Protein AF-A0A2M7DX10-F1 (afdb_monomer_lite)

Sequence (58 aa):
MWDSDGDKCVLFGSKVNLKFDHDIPFSQGGSNSTDNIRGLCRSCNRKNYDKIGLAEEE

Secondary structure (DSSP, 8-state):
---S-TTS-TTT---TTEEEEESS-GGGT--SSGGGEEEEEHHHHHHHHHHHT-----

Foldseek 3Di:
DPPPQPQAAPPPGDNAQWDWDFLDDVVRVTDPDPVRIGTHHPVRVVVSCVVNVDDPDD

Structure (mmCIF, N/CA/C/O backbone):
data_AF-A0A2M7DX10-F1
#
_entry.id   AF-A0A2M7DX10-F1
#
loop_
_atom_site.group_PDB
_atom_site.id
_atom_site.type_symbol
_atom_site.label_atom_id
_atom_site.label_alt_id
_atom_site.label_comp_id
_atom_site.label_asym_id
_atom_site.label_entity_id
_atom_site.label_seq_id
_atom_site.pdbx_PDB_ins_code
_atom_site.Cartn_x
_atom_site.Cartn_y
_atom_site.Cartn_z
_atom_site.occupancy
_atom_site.B_iso_or_equiv
_atom_site.auth_seq_id
_atom_site.auth_comp_id
_atom_site.auth_asym_id
_atom_site.auth_atom_id
_atom_site.pdbx_PDB_model_num
ATOM 1 N N . MET A 1 1 ? -8.790 -22.520 -10.166 1.00 36.78 1 MET A N 1
ATOM 2 C CA . MET A 1 1 ? -9.266 -21.595 -9.120 1.00 36.78 1 MET A CA 1
ATOM 3 C C . MET A 1 1 ? -8.673 -20.235 -9.424 1.00 36.78 1 MET A C 1
ATOM 5 O O . MET A 1 1 ? -7.499 -20.023 -9.162 1.00 36.78 1 MET A O 1
ATOM 9 N N . TRP A 1 2 ? -9.439 -19.366 -10.078 1.00 46.56 2 TRP A N 1
ATOM 10 C CA . TRP A 1 2 ? -9.151 -17.934 -10.086 1.00 46.56 2 TRP A CA 1
ATOM 11 C C . TRP A 1 2 ? -9.812 -17.385 -8.829 1.00 46.56 2 TRP A C 1
ATOM 13 O O . TRP A 1 2 ? -10.982 -17.008 -8.853 1.00 46.56 2 TRP A O 1
ATOM 23 N N . ASP A 1 3 ? -9.113 -17.508 -7.704 1.00 45.81 3 ASP A N 1
ATOM 24 C CA . ASP A 1 3 ? -9.593 -16.983 -6.431 1.00 45.81 3 ASP A CA 1
ATOM 25 C C . ASP A 1 3 ? -9.755 -15.470 -6.600 1.00 45.81 3 ASP A C 1
ATOM 27 O O . ASP A 1 3 ? -8.820 -14.783 -7.016 1.00 45.81 3 ASP A O 1
ATOM 31 N N . SER A 1 4 ? -10.972 -14.965 -6.387 1.00 49.47 4 SER A N 1
ATOM 32 C CA . SER A 1 4 ? -11.377 -13.563 -6.563 1.00 49.47 4 SER A CA 1
ATOM 33 C C . SER A 1 4 ? -10.785 -12.643 -5.483 1.00 49.47 4 SER A C 1
ATOM 35 O O . SER A 1 4 ? -11.490 -11.867 -4.826 1.00 49.47 4 SER A O 1
ATOM 37 N N . ASP A 1 5 ? -9.474 -12.754 -5.313 1.00 53.25 5 ASP A N 1
ATOM 38 C CA . ASP A 1 5 ? -8.622 -12.002 -4.404 1.00 53.25 5 ASP A CA 1
ATOM 39 C C . ASP A 1 5 ? -8.066 -10.728 -5.039 1.00 53.25 5 ASP A C 1
ATOM 41 O O . ASP A 1 5 ? -7.413 -9.944 -4.356 1.00 53.25 5 ASP A O 1
ATOM 45 N N . GLY A 1 6 ? -8.386 -10.474 -6.313 1.00 55.31 6 GLY A N 1
ATOM 46 C CA . GLY A 1 6 ? -8.026 -9.237 -7.012 1.00 55.31 6 GLY A CA 1
ATOM 47 C C . GLY A 1 6 ? -8.646 -7.970 -6.409 1.00 55.31 6 GLY A C 1
ATOM 48 O O . GLY A 1 6 ? -8.107 -6.886 -6.600 1.00 55.31 6 GLY A O 1
ATOM 49 N N . ASP A 1 7 ? -9.715 -8.109 -5.617 1.00 64.38 7 ASP A N 1
ATOM 50 C CA . ASP A 1 7 ? -10.478 -6.984 -5.061 1.00 64.38 7 ASP A CA 1
ATOM 51 C C . ASP A 1 7 ? -10.498 -6.972 -3.526 1.00 64.38 7 ASP A C 1
ATOM 53 O O . ASP A 1 7 ? -11.487 -6.561 -2.915 1.00 64.38 7 ASP A O 1
ATOM 57 N N . LYS A 1 8 ? -9.445 -7.462 -2.858 1.00 77.00 8 LYS A N 1
ATOM 58 C CA . LYS A 1 8 ? -9.362 -7.423 -1.390 1.00 77.00 8 LYS A CA 1
ATOM 59 C C . LYS A 1 8 ? -8.054 -6.820 -0.896 1.00 77.00 8 LYS A C 1
ATOM 61 O O . LYS A 1 8 ? -6.993 -7.016 -1.472 1.00 77.00 8 LYS A O 1
ATOM 66 N N . CYS A 1 9 ? -8.139 -6.104 0.220 1.00 82.25 9 CYS A N 1
ATOM 67 C CA . CYS A 1 9 ? -6.988 -5.536 0.906 1.00 82.25 9 CYS A CA 1
ATOM 68 C C . CYS A 1 9 ? -6.009 -6.650 1.280 1.00 82.25 9 CYS A C 1
ATOM 70 O O . CYS A 1 9 ? -6.393 -7.573 1.997 1.00 82.25 9 CYS A O 1
ATOM 72 N N . VAL A 1 10 ? -4.745 -6.539 0.874 1.00 78.88 10 VAL A N 1
ATOM 73 C CA . VAL A 1 10 ? -3.738 -7.582 1.144 1.00 78.88 10 VAL A CA 1
ATOM 74 C C . VAL A 1 10 ? -3.430 -7.766 2.636 1.00 78.88 10 VAL A C 1
ATOM 76 O O . VAL A 1 10 ? -2.956 -8.821 3.038 1.00 78.88 10 VAL A O 1
ATOM 79 N N . LEU A 1 11 ? -3.734 -6.766 3.474 1.00 75.56 11 LEU A N 1
ATOM 80 C CA . LEU A 1 11 ? -3.475 -6.824 4.918 1.00 75.56 11 LEU A CA 1
ATOM 81 C C . LEU A 1 11 ? -4.613 -7.455 5.730 1.00 75.56 11 LEU A C 1
ATOM 83 O O . LEU A 1 11 ? -4.353 -8.135 6.715 1.00 75.56 11 LEU A O 1
ATOM 87 N N . PHE A 1 12 ? -5.872 -7.211 5.355 1.00 76.31 12 PHE A N 1
ATOM 88 C CA . PHE A 1 12 ? -7.036 -7.618 6.166 1.00 76.31 12 PHE A CA 1
ATOM 89 C C . PHE A 1 12 ? -8.174 -8.255 5.356 1.00 76.31 12 PHE A C 1
ATOM 91 O O . PHE A 1 12 ? -9.224 -8.559 5.910 1.00 76.31 12 PHE A O 1
ATOM 98 N N . GLY A 1 13 ? -8.023 -8.413 4.040 1.00 77.62 13 GLY A N 1
ATOM 99 C CA . GLY A 1 13 ? -9.044 -8.997 3.164 1.00 77.62 13 GLY A CA 1
ATOM 100 C C . GLY A 1 13 ? -10.283 -8.122 2.935 1.00 77.62 13 GLY A C 1
ATOM 101 O O . GLY A 1 13 ? -11.276 -8.592 2.387 1.00 77.62 13 GLY A O 1
ATOM 102 N N . SER A 1 14 ? -10.2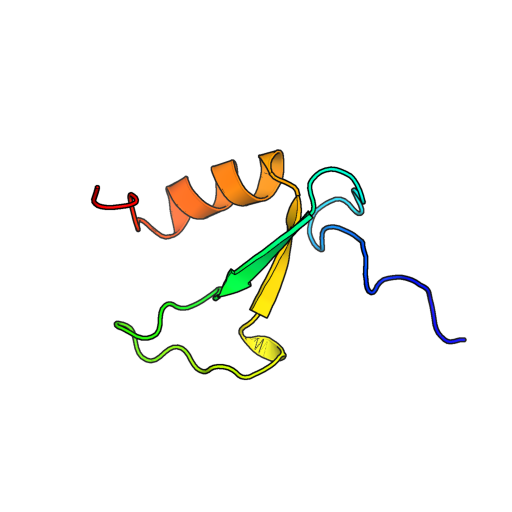55 -6.850 3.343 1.00 79.88 14 SER A N 1
ATOM 103 C CA . SER A 1 14 ? -11.380 -5.929 3.157 1.00 79.88 14 SER A CA 1
ATOM 104 C C . SER A 1 14 ? -11.531 -5.496 1.698 1.00 79.88 14 SER A C 1
ATOM 106 O O . SER A 1 14 ? -10.565 -5.032 1.095 1.00 79.88 14 SER A O 1
ATOM 108 N N . LYS A 1 15 ? -12.748 -5.594 1.155 1.00 76.25 15 LYS A N 1
ATOM 109 C CA . LYS A 1 15 ? -13.086 -5.170 -0.217 1.00 76.25 15 LYS A CA 1
ATOM 110 C C . LYS A 1 15 ? -13.645 -3.744 -0.301 1.00 76.25 15 LYS A C 1
ATOM 112 O O . LYS A 1 15 ? -13.908 -3.235 -1.384 1.00 76.25 15 LYS A O 1
ATOM 117 N N . VAL A 1 16 ? -13.859 -3.083 0.840 1.00 73.88 16 VAL A N 1
ATOM 118 C CA . VAL A 1 16 ? -14.466 -1.745 0.883 1.00 73.88 16 VAL A CA 1
ATOM 119 C C . VAL A 1 16 ? -13.406 -0.650 0.801 1.00 73.88 16 VAL A C 1
ATOM 121 O O . VAL A 1 16 ? -12.432 -0.662 1.554 1.00 73.88 16 VAL A O 1
ATOM 124 N N . ASN A 1 17 ? -13.628 0.338 -0.074 1.00 76.25 17 ASN A N 1
ATOM 125 C CA . ASN A 1 17 ? -12.713 1.466 -0.302 1.00 76.25 17 ASN A CA 1
ATOM 126 C C . ASN A 1 17 ? -11.273 1.010 -0.599 1.00 76.25 17 ASN A C 1
ATOM 128 O O . ASN A 1 17 ? -10.325 1.504 0.020 1.00 76.25 17 ASN A O 1
ATOM 132 N N . LEU A 1 18 ? -11.128 0.019 -1.482 1.00 80.56 18 LEU A N 1
ATOM 133 C CA . LEU A 1 18 ? -9.838 -0.483 -1.940 1.00 80.56 18 LEU A CA 1
ATOM 134 C C . LEU A 1 18 ? -9.165 0.563 -2.839 1.00 80.56 18 LEU A C 1
ATOM 136 O O . LEU A 1 18 ? -9.781 1.069 -3.774 1.00 80.56 18 LEU A O 1
ATOM 140 N N . LYS A 1 19 ? -7.913 0.893 -2.538 1.00 80.00 19 LYS A N 1
ATOM 141 C CA . LYS A 1 19 ? -7.032 1.716 -3.363 1.00 80.00 19 LYS A CA 1
ATOM 142 C C . LYS A 1 19 ? -5.819 0.889 -3.760 1.00 80.00 19 LYS A C 1
ATOM 144 O O . LYS A 1 19 ? -5.300 0.141 -2.937 1.00 80.00 19 LYS A O 1
ATOM 149 N N . PHE A 1 20 ? -5.384 1.044 -5.001 1.00 78.75 20 PHE A N 1
ATOM 150 C CA . PHE A 1 20 ? -4.141 0.468 -5.497 1.00 78.75 20 PHE A CA 1
ATOM 151 C C . PHE A 1 20 ? -3.095 1.570 -5.525 1.00 78.75 20 PHE A C 1
ATOM 153 O O . PHE A 1 20 ? -3.331 2.601 -6.151 1.00 78.75 20 PHE A O 1
ATOM 160 N N . ASP A 1 21 ? -1.994 1.364 -4.816 1.00 75.56 21 ASP A N 1
ATOM 161 C CA . ASP A 1 21 ? -0.937 2.361 -4.689 1.00 75.56 21 ASP A CA 1
ATOM 162 C C . ASP A 1 21 ? 0.446 1.715 -4.742 1.00 75.56 21 ASP A C 1
ATOM 164 O O . ASP A 1 21 ? 0.586 0.509 -4.507 1.00 75.56 21 ASP A O 1
ATOM 168 N N . HIS A 1 22 ? 1.456 2.513 -5.073 1.00 79.50 22 HIS A N 1
ATOM 169 C CA . HIS A 1 22 ? 2.837 2.060 -5.126 1.00 79.50 22 HIS A CA 1
ATOM 170 C C . HIS A 1 22 ? 3.410 1.905 -3.715 1.00 79.50 22 HIS A C 1
ATOM 172 O O . HIS A 1 22 ? 3.363 2.829 -2.910 1.00 79.50 22 HIS A O 1
ATOM 178 N N . ASP A 1 23 ? 3.990 0.743 -3.415 1.00 77.25 23 ASP A N 1
ATOM 179 C CA . ASP A 1 23 ? 4.675 0.496 -2.137 1.00 77.25 23 ASP A CA 1
ATOM 180 C C . ASP A 1 23 ? 5.974 1.313 -2.05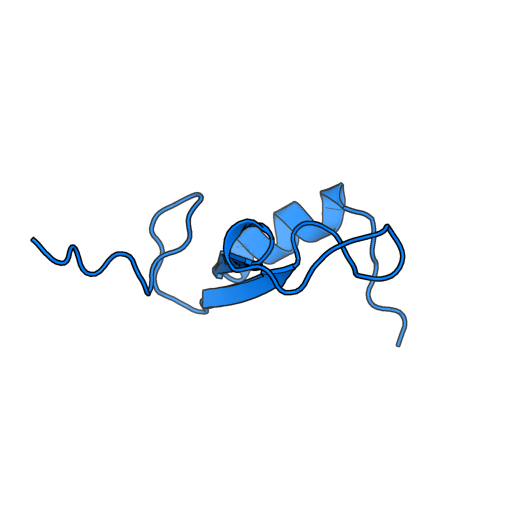4 1.00 77.25 23 ASP A C 1
ATOM 182 O O . ASP A 1 23 ? 6.328 1.839 -1.000 1.00 77.25 23 ASP A O 1
ATOM 186 N N . ILE A 1 24 ? 6.659 1.464 -3.193 1.00 78.25 24 ILE A N 1
ATOM 187 C CA . ILE A 1 24 ? 7.811 2.347 -3.366 1.00 78.25 24 ILE A CA 1
ATOM 188 C C . ILE A 1 24 ? 7.441 3.427 -4.390 1.00 78.25 24 ILE A C 1
ATOM 190 O O . ILE A 1 24 ? 7.130 3.089 -5.538 1.00 78.25 24 ILE A O 1
ATOM 194 N N . PRO A 1 25 ? 7.507 4.718 -4.031 1.00 75.12 25 PRO A N 1
ATOM 195 C CA . PRO A 1 25 ? 7.250 5.814 -4.958 1.00 75.12 25 PRO A CA 1
ATOM 196 C C . PRO A 1 25 ? 8.331 5.882 -6.042 1.00 75.12 25 PRO A C 1
ATOM 198 O O . PRO A 1 25 ? 9.496 5.543 -5.815 1.00 75.12 25 PRO A O 1
ATOM 201 N N . PHE A 1 26 ? 7.970 6.385 -7.225 1.00 74.12 26 PHE A N 1
ATOM 202 C CA . PHE A 1 26 ? 8.899 6.508 -8.356 1.00 74.12 26 PHE A CA 1
ATOM 203 C C . PHE A 1 26 ? 10.151 7.331 -8.007 1.00 74.12 26 PHE A C 1
ATOM 205 O O . PHE A 1 26 ? 11.258 6.990 -8.419 1.00 74.12 26 PHE A O 1
ATOM 212 N N . SER A 1 27 ? 9.996 8.363 -7.171 1.00 73.81 27 SER A N 1
ATOM 213 C CA . SER A 1 27 ? 11.092 9.210 -6.683 1.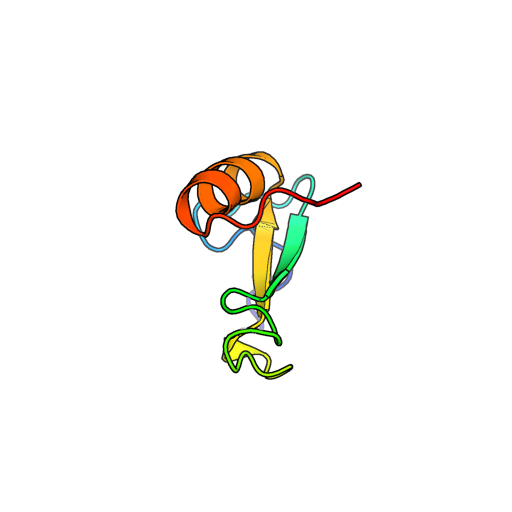00 73.81 27 SER A CA 1
ATOM 214 C C . SER A 1 27 ? 12.166 8.448 -5.898 1.00 73.81 27 SER A C 1
ATOM 216 O O . SER A 1 27 ? 13.311 8.888 -5.860 1.00 73.81 27 SER A O 1
ATOM 218 N N . GLN A 1 28 ? 11.826 7.296 -5.313 1.00 75.38 28 GLN A N 1
ATOM 219 C CA . GLN A 1 28 ? 12.750 6.428 -4.578 1.00 75.38 28 GLN A CA 1
ATOM 220 C C . GLN A 1 28 ? 13.182 5.194 -5.390 1.00 75.38 28 GLN A C 1
ATOM 222 O O . GLN A 1 28 ? 13.731 4.245 -4.836 1.00 75.38 28 GLN A O 1
ATOM 227 N N . GLY A 1 29 ? 12.945 5.190 -6.708 1.00 79.88 29 GLY A N 1
ATOM 228 C CA . GLY A 1 29 ? 13.270 4.062 -7.587 1.00 79.88 29 GLY A CA 1
ATOM 229 C C . GLY A 1 29 ? 12.166 3.008 -7.689 1.00 79.88 29 GLY A C 1
ATOM 230 O O . GLY A 1 29 ? 12.420 1.891 -8.139 1.00 79.88 29 GLY A O 1
ATOM 231 N N . GLY A 1 30 ? 10.940 3.346 -7.281 1.00 80.00 30 GLY A N 1
ATOM 232 C CA . GLY A 1 30 ? 9.769 2.499 -7.473 1.00 80.00 30 GLY A CA 1
ATOM 233 C C . GLY A 1 30 ? 9.457 2.249 -8.950 1.00 80.00 30 GLY A C 1
ATOM 234 O O . GLY A 1 30 ? 9.619 3.130 -9.792 1.00 80.00 30 GLY A O 1
ATOM 235 N N . SER A 1 31 ? 8.977 1.046 -9.270 1.00 80.62 31 SER A N 1
ATOM 236 C CA . SER A 1 31 ? 8.575 0.667 -10.633 1.00 80.62 31 SER A CA 1
ATOM 237 C C . SER A 1 31 ? 7.054 0.549 -10.761 1.00 80.62 31 SER A C 1
ATOM 239 O O . SER A 1 31 ? 6.353 0.362 -9.773 1.00 80.62 31 SER A O 1
ATOM 241 N N . ASN A 1 32 ? 6.519 0.612 -11.981 1.00 78.75 32 ASN A N 1
ATOM 242 C CA . ASN A 1 32 ? 5.096 0.336 -12.247 1.00 78.75 32 ASN A CA 1
ATOM 243 C C . ASN A 1 32 ? 4.789 -1.168 -12.356 1.00 78.75 32 ASN A C 1
ATOM 245 O O . ASN A 1 32 ? 3.760 -1.558 -12.907 1.00 78.75 32 ASN A O 1
ATOM 249 N N . SER A 1 33 ? 5.694 -2.019 -11.875 1.00 81.56 33 SER A N 1
ATOM 250 C CA . SER A 1 33 ? 5.481 -3.459 -11.836 1.00 81.56 33 SER A CA 1
ATOM 251 C C . SER A 1 33 ? 4.346 -3.790 -10.877 1.00 81.56 33 SER A C 1
ATOM 253 O O . SER A 1 33 ? 4.206 -3.167 -9.826 1.00 81.56 33 SER A O 1
ATOM 255 N N . THR A 1 34 ? 3.566 -4.813 -11.211 1.00 78.81 34 THR A N 1
ATOM 256 C CA . THR A 1 34 ? 2.474 -5.311 -10.364 1.00 78.81 34 THR A CA 1
ATOM 257 C C . THR A 1 34 ? 2.942 -5.685 -8.960 1.00 78.81 34 THR A C 1
ATOM 259 O O . THR A 1 34 ? 2.183 -5.535 -8.014 1.00 78.81 34 THR A O 1
ATOM 262 N N . ASP A 1 35 ? 4.201 -6.095 -8.801 1.00 80.00 35 ASP A N 1
ATOM 263 C CA . ASP A 1 35 ? 4.822 -6.381 -7.503 1.00 80.00 35 ASP A CA 1
ATOM 264 C C . ASP A 1 35 ? 5.002 -5.139 -6.614 1.00 80.00 35 ASP A C 1
ATOM 266 O O . ASP A 1 35 ? 5.023 -5.254 -5.389 1.00 80.00 35 ASP A O 1
ATOM 270 N N . ASN A 1 36 ? 5.121 -3.952 -7.220 1.00 80.44 36 ASN A N 1
ATOM 271 C CA . ASN A 1 36 ? 5.229 -2.678 -6.508 1.00 80.44 36 ASN A CA 1
ATOM 272 C C . ASN A 1 36 ? 3.862 -2.015 -6.291 1.00 80.44 36 ASN A C 1
ATOM 274 O O . ASN A 1 36 ? 3.795 -0.987 -5.633 1.00 80.44 36 ASN A O 1
ATOM 278 N N . ILE A 1 37 ? 2.775 -2.569 -6.833 1.00 80.12 37 ILE A N 1
ATOM 279 C CA . ILE A 1 37 ? 1.424 -2.022 -6.691 1.00 80.12 37 ILE A CA 1
ATOM 280 C C . ILE A 1 37 ? 0.655 -2.888 -5.695 1.00 80.12 37 ILE A C 1
ATOM 282 O O . ILE A 1 37 ? 0.478 -4.088 -5.899 1.00 80.12 37 ILE A O 1
ATOM 286 N N . ARG A 1 38 ? 0.156 -2.289 -4.612 1.00 80.81 38 ARG A N 1
ATOM 287 C CA . ARG A 1 38 ? -0.606 -2.995 -3.574 1.00 80.81 38 ARG A CA 1
ATOM 288 C C . ARG A 1 38 ? -2.019 -2.454 -3.438 1.00 80.81 38 ARG A C 1
ATOM 290 O O . ARG A 1 38 ? -2.231 -1.256 -3.286 1.00 80.81 38 ARG A O 1
ATOM 297 N N . GLY A 1 39 ? -2.988 -3.370 -3.422 1.00 81.56 39 GLY A N 1
ATOM 298 C CA . GLY A 1 39 ? -4.381 -3.084 -3.090 1.00 81.56 39 GLY A CA 1
ATOM 299 C C . GLY A 1 39 ? -4.588 -3.030 -1.576 1.00 81.56 39 GLY A C 1
ATOM 300 O O . GLY A 1 39 ? -4.578 -4.065 -0.905 1.00 81.56 39 GLY A O 1
ATOM 301 N N . LEU A 1 40 ? -4.801 -1.838 -1.022 1.00 82.75 40 LEU A N 1
ATOM 302 C CA . LEU A 1 40 ? -5.083 -1.612 0.395 1.00 82.75 40 LEU A CA 1
ATOM 303 C C . LEU A 1 40 ? -6.420 -0.899 0.574 1.00 82.75 40 LEU A C 1
ATOM 305 O O . LEU A 1 40 ? -6.757 0.032 -0.148 1.00 82.75 40 LEU A O 1
ATOM 309 N N . CYS A 1 41 ? -7.206 -1.296 1.574 1.00 84.81 41 CYS A N 1
ATOM 310 C CA . CYS A 1 41 ? -8.400 -0.526 1.923 1.00 84.81 41 CYS A CA 1
ATOM 311 C C . CYS A 1 41 ? -8.004 0.804 2.581 1.00 84.81 41 CYS A C 1
ATOM 313 O O . CYS A 1 41 ? -6.959 0.890 3.224 1.00 84.81 41 CYS A O 1
ATOM 315 N N . ARG A 1 42 ? -8.856 1.832 2.492 1.00 80.81 42 ARG A N 1
ATOM 316 C CA . ARG A 1 42 ? -8.598 3.184 3.033 1.00 80.81 42 ARG A CA 1
ATOM 317 C C . ARG A 1 42 ? -8.019 3.204 4.454 1.00 80.81 42 ARG A C 1
ATOM 319 O O . ARG A 1 42 ? -7.127 3.998 4.734 1.00 80.81 42 ARG A O 1
ATOM 326 N N . SER A 1 43 ? -8.507 2.350 5.356 1.00 80.75 43 SER A N 1
ATOM 327 C CA . SER A 1 43 ? -8.020 2.284 6.744 1.00 80.75 43 SER A CA 1
ATOM 328 C C . SER A 1 43 ? -6.596 1.737 6.854 1.00 80.75 43 SER A C 1
ATOM 330 O O . SER A 1 43 ? -5.834 2.174 7.712 1.00 80.75 43 SER A O 1
ATOM 332 N N . CYS A 1 44 ? -6.239 0.795 5.986 1.00 81.19 44 CYS A N 1
ATOM 333 C CA . CYS A 1 44 ? -4.911 0.200 5.904 1.00 81.19 44 CYS A CA 1
ATOM 334 C C . CYS A 1 44 ? -3.945 1.111 5.170 1.00 81.19 44 CYS A C 1
ATOM 336 O O . CYS A 1 44 ? -2.838 1.323 5.648 1.00 81.19 44 CYS A O 1
ATOM 338 N N . ASN A 1 45 ? -4.411 1.708 4.075 1.00 78.00 45 ASN A N 1
ATOM 339 C CA . ASN A 1 45 ? -3.684 2.713 3.325 1.00 78.00 45 ASN A CA 1
ATOM 340 C C . ASN A 1 45 ? -3.283 3.869 4.246 1.00 78.00 45 ASN A C 1
ATOM 342 O O . ASN A 1 45 ? -2.106 4.155 4.386 1.00 78.00 45 ASN A O 1
ATOM 346 N N . ARG A 1 46 ? -4.230 4.427 5.015 1.00 75.56 46 ARG A N 1
ATOM 347 C CA . ARG A 1 46 ? -3.949 5.506 5.978 1.00 75.56 46 ARG A CA 1
ATOM 348 C C . ARG A 1 46 ? -2.875 5.139 7.009 1.00 75.56 46 ARG A C 1
ATOM 350 O O . ARG A 1 46 ? -2.056 5.978 7.348 1.00 75.56 46 ARG A O 1
ATOM 357 N N . LYS A 1 47 ? -2.865 3.892 7.493 1.00 71.88 47 LYS A N 1
ATOM 358 C CA . LYS A 1 47 ? -1.838 3.403 8.431 1.00 71.88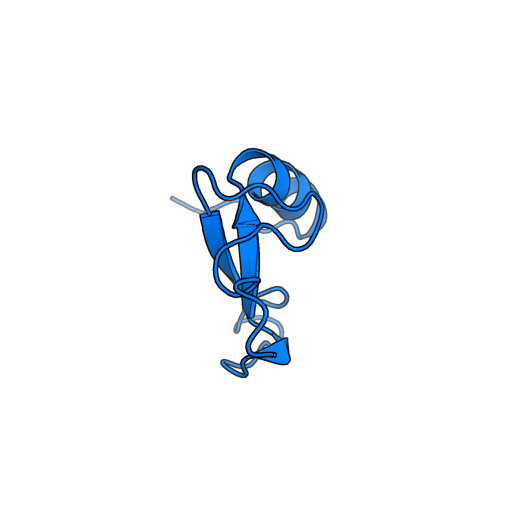 47 LYS A CA 1
ATOM 359 C C . LYS A 1 47 ? -0.483 3.155 7.762 1.00 71.88 47 LYS A C 1
ATOM 361 O O . LYS A 1 47 ? 0.534 3.222 8.442 1.00 71.88 47 LYS A O 1
ATOM 366 N N . ASN A 1 48 ? -0.475 2.800 6.476 1.00 66.69 48 ASN A N 1
ATOM 367 C CA . ASN A 1 48 ? 0.751 2.539 5.726 1.00 66.69 48 ASN A CA 1
ATOM 368 C C . ASN A 1 48 ? 1.416 3.845 5.267 1.00 66.69 48 ASN A C 1
ATOM 370 O O . ASN A 1 48 ? 2.635 3.952 5.313 1.00 66.69 48 ASN A O 1
ATOM 374 N N . TYR A 1 49 ? 0.618 4.864 4.934 1.00 61.06 49 TYR A N 1
ATOM 375 C CA . TYR A 1 49 ? 1.094 6.213 4.609 1.00 61.06 49 TYR A CA 1
ATOM 376 C C . TYR A 1 49 ? 1.885 6.832 5.768 1.00 61.06 49 TYR A C 1
ATOM 378 O O . TYR A 1 49 ? 2.971 7.361 5.552 1.00 61.06 49 TYR A O 1
ATOM 386 N N . ASP A 1 50 ? 1.414 6.651 7.008 1.00 57.25 50 ASP A N 1
ATOM 387 C CA . ASP A 1 50 ? 2.136 7.081 8.219 1.00 57.25 50 ASP A CA 1
ATOM 388 C C . ASP A 1 50 ? 3.530 6.438 8.359 1.00 57.25 50 ASP A C 1
ATOM 390 O O . ASP A 1 50 ? 4.409 6.990 9.017 1.00 57.25 50 ASP A O 1
ATOM 394 N N . LYS A 1 51 ? 3.750 5.260 7.760 1.00 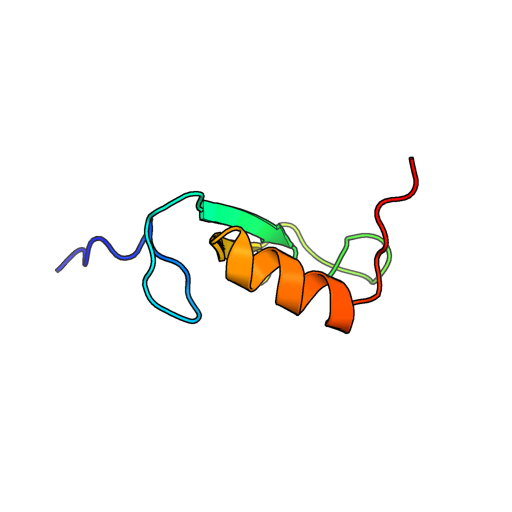57.69 51 LYS A N 1
ATOM 395 C CA . LYS A 1 51 ? 5.029 4.537 7.828 1.00 57.69 51 LYS A CA 1
ATOM 396 C C . LYS A 1 51 ? 5.956 4.811 6.650 1.00 57.69 51 LYS A C 1
ATOM 398 O O . LYS A 1 51 ? 7.164 4.672 6.811 1.00 57.69 51 LYS A O 1
ATOM 403 N N . ILE A 1 52 ? 5.405 5.160 5.490 1.00 60.06 52 ILE A N 1
ATOM 404 C CA . ILE A 1 52 ? 6.173 5.406 4.260 1.00 60.06 52 ILE A CA 1
ATOM 405 C C . ILE A 1 52 ? 6.549 6.892 4.124 1.00 60.06 52 ILE A C 1
ATOM 4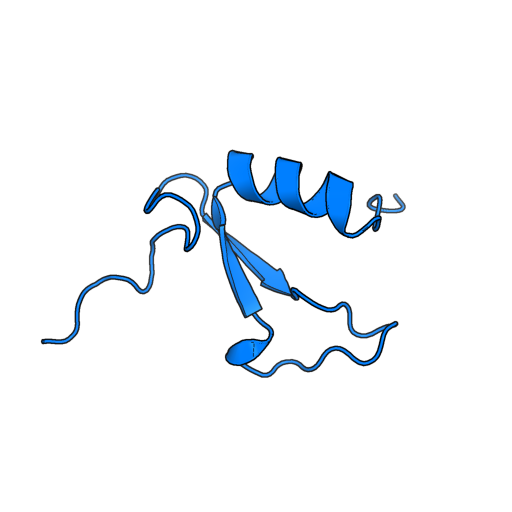07 O O . ILE A 1 52 ? 7.428 7.232 3.339 1.00 60.06 52 ILE A O 1
ATOM 411 N N . GLY A 1 53 ? 5.986 7.775 4.958 1.00 52.34 53 GLY A N 1
ATOM 412 C CA . GLY A 1 53 ? 6.504 9.135 5.126 1.00 52.34 53 GLY A CA 1
ATOM 413 C C . GLY A 1 53 ? 6.360 10.017 3.886 1.00 52.34 53 GLY A C 1
ATOM 414 O O . GLY A 1 53 ? 7.096 10.987 3.746 1.00 52.34 53 GLY A O 1
ATOM 415 N N . LEU A 1 54 ? 5.414 9.705 3.002 1.00 48.28 54 LEU A N 1
ATOM 416 C CA . LEU A 1 54 ? 4.953 10.635 1.982 1.00 48.28 54 LEU A CA 1
ATOM 417 C C . LEU A 1 54 ? 3.618 11.202 2.447 1.00 48.28 54 LEU A C 1
ATOM 419 O O . LEU A 1 54 ? 2.547 10.679 2.140 1.00 48.28 54 LEU A O 1
ATOM 423 N N . ALA A 1 55 ? 3.710 12.253 3.260 1.00 45.66 55 ALA A N 1
ATOM 424 C CA . ALA A 1 55 ? 2.637 13.223 3.337 1.00 45.66 55 ALA A CA 1
ATOM 425 C C . ALA A 1 55 ? 2.346 13.678 1.901 1.00 45.66 55 ALA A C 1
ATOM 427 O O . ALA A 1 55 ? 3.269 14.036 1.172 1.00 45.66 55 ALA A O 1
ATOM 428 N N . GLU A 1 56 ? 1.085 13.584 1.490 1.00 43.66 56 GLU A N 1
ATOM 429 C CA . GLU A 1 56 ? 0.604 14.238 0.281 1.00 43.66 56 GLU A CA 1
ATOM 430 C C . GLU A 1 56 ? 0.952 15.732 0.422 1.00 43.66 56 GLU A C 1
ATOM 432 O O . GLU A 1 56 ? 0.441 16.406 1.317 1.00 43.66 56 GLU A O 1
ATOM 437 N N . GLU A 1 57 ? 1.905 16.217 -0.376 1.00 42.62 57 GLU A N 1
ATOM 438 C CA . GLU A 1 57 ? 2.125 17.649 -0.569 1.00 42.62 57 GLU A CA 1
ATOM 439 C C . GLU A 1 57 ? 0.979 18.146 -1.464 1.00 42.62 57 GLU A C 1
ATOM 441 O O . GLU A 1 57 ? 0.871 17.735 -2.622 1.00 42.62 57 GLU A O 1
ATOM 446 N N . GLU A 1 58 ? 0.085 18.946 -0.874 1.00 41.28 58 GLU A N 1
ATOM 447 C CA . GLU A 1 58 ? -0.932 19.763 -1.559 1.00 41.28 58 GLU A CA 1
ATOM 448 C C . GLU A 1 58 ? -0.291 20.885 -2.390 1.00 41.28 58 GLU A C 1
ATOM 450 O O . GLU A 1 58 ? 0.677 21.514 -1.897 1.00 41.28 58 GLU A O 1
#

pLDDT: mean 70.15, std 13.48, range [36.78, 84.81]

Radius of gyration: 12.22 Å; chains: 1; bounding box: 28×41×21 Å